Protein AF-A0A3D9DRL3-F1 (afdb_monomer)

Secondary structure (DSSP, 8-state):
----------------HHHHHHHHHHHHHHT--HHHHHHHHHHHHTT---------S--HHHHHHHHHHHHHHHHHHHHHHHHHHHHTTSS-HHHHHHHHHHHHHHHHHHHHHTT-

InterPro domains:
  IPR053842 Mobilization protein NikA-like [PF21983] (6-81)

Organism: NCBI:txid1122140

Mean predicted aligned error: 15.74 Å

Radius of gyration: 31.23 Å; Cα contacts (8 Å, |Δi|>4): 23; chains: 1; bounding box: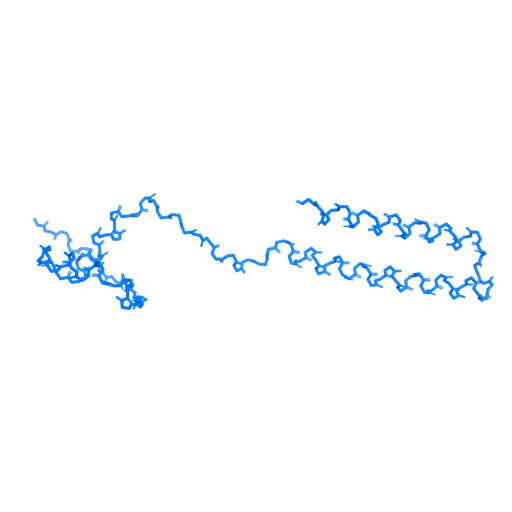 75×31×73 Å

pLDDT: mean 77.62, std 12.99, range [34.47, 92.81]

Foldseek 3Di:
DDPCDDPPDDDDDDDDPVRCVVVVVVCVVVVDDPVVSVVVVCVVCVVPDPPPPPCPPCPVVNVVVVVLVVVVVVLVVVLVVLVVCCVVVVDPPVVNVVSVVVSVVVVVVVVVVVPD

Sequence (116 aa):
MADETNKDEVITFRLSQSDYAPYGKAISDSGTNKSAFFRDVFLQLSPTVEIKQTSQAPTANKQMLFYANKASNNLNQIARQLNYAAKSGVMSRSMLNRAVIALESIEREFRKKSRK

Structure (mmCIF, N/CA/C/O backbone):
data_AF-A0A3D9DRL3-F1
#
_entry.id   AF-A0A3D9DRL3-F1
#
loop_
_atom_site.group_PDB
_atom_site.id
_atom_site.type_symbol
_atom_site.label_atom_id
_atom_site.label_alt_id
_atom_site.label_comp_id
_atom_site.label_asym_id
_atom_site.label_entity_id
_atom_site.label_seq_id
_atom_site.pdbx_PDB_ins_code
_atom_site.Cartn_x
_atom_site.Cartn_y
_atom_site.Cartn_z
_atom_site.occupancy
_atom_site.B_iso_or_equiv
_atom_site.auth_seq_id
_atom_s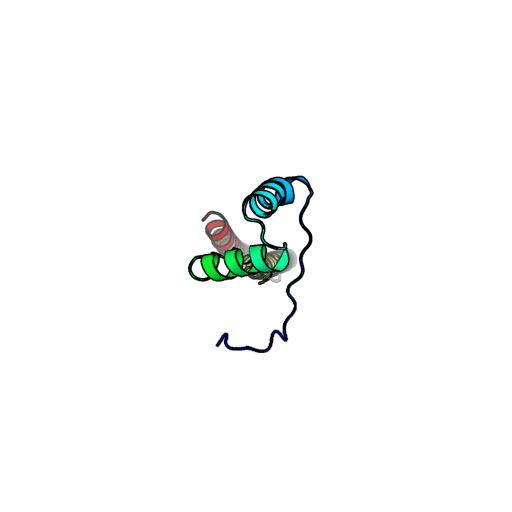ite.auth_comp_id
_atom_site.auth_asym_id
_atom_site.auth_atom_id
_atom_site.pdbx_PDB_model_num
ATOM 1 N N . MET A 1 1 ? -41.484 -9.430 25.661 1.00 34.47 1 MET A N 1
ATOM 2 C CA . MET A 1 1 ? -40.921 -10.742 25.291 1.00 34.47 1 MET A CA 1
ATOM 3 C C . MET A 1 1 ? -39.671 -10.444 24.491 1.00 34.47 1 MET A C 1
ATOM 5 O O . MET A 1 1 ? -39.784 -9.728 23.506 1.00 34.47 1 MET A O 1
ATOM 9 N N . ALA A 1 2 ? -38.497 -10.789 25.018 1.00 43.38 2 ALA A N 1
ATOM 10 C CA . ALA A 1 2 ? -37.230 -10.461 24.374 1.00 43.38 2 ALA A CA 1
ATOM 11 C C . ALA A 1 2 ? -36.961 -11.493 23.277 1.00 43.38 2 ALA A C 1
ATOM 13 O O . ALA A 1 2 ? -37.029 -12.689 23.534 1.00 43.38 2 ALA A O 1
ATOM 14 N N . ASP A 1 3 ? -36.731 -10.996 22.070 1.00 50.12 3 ASP A N 1
ATOM 15 C CA . ASP A 1 3 ? -36.474 -11.768 20.863 1.00 50.12 3 ASP A CA 1
ATOM 16 C C . ASP A 1 3 ? -35.174 -12.577 21.038 1.00 50.12 3 ASP A C 1
ATOM 18 O O . ASP A 1 3 ? -34.076 -12.007 21.087 1.00 50.12 3 ASP A O 1
ATOM 22 N N . GLU A 1 4 ? -35.292 -13.897 21.222 1.00 59.66 4 GLU A N 1
ATOM 23 C CA . GLU A 1 4 ? -34.159 -14.827 21.324 1.00 59.66 4 GLU A CA 1
ATOM 24 C C . GLU A 1 4 ? -33.539 -15.032 19.939 1.00 59.66 4 GLU A C 1
ATOM 26 O O . GLU A 1 4 ? -33.644 -16.076 19.301 1.00 59.66 4 GLU A O 1
ATOM 31 N N . THR A 1 5 ? -32.880 -13.988 19.451 1.00 71.81 5 THR A N 1
ATOM 32 C CA . THR A 1 5 ? -32.020 -14.079 18.275 1.00 71.81 5 THR A CA 1
ATOM 33 C C . THR A 1 5 ? -30.814 -14.954 18.609 1.00 71.81 5 THR A C 1
ATOM 35 O O . THR A 1 5 ? -30.077 -14.692 19.568 1.00 71.81 5 THR A O 1
ATOM 38 N N . ASN A 1 6 ? -30.624 -16.011 17.819 1.00 77.12 6 ASN A N 1
ATOM 39 C CA . ASN A 1 6 ? -29.530 -16.960 17.998 1.00 77.12 6 ASN A CA 1
ATOM 40 C C . ASN A 1 6 ? -28.171 -16.247 17.867 1.00 77.12 6 ASN A C 1
ATOM 42 O O . ASN A 1 6 ? -27.970 -15.411 16.983 1.00 77.12 6 ASN A O 1
ATOM 46 N N . LYS A 1 7 ? -27.249 -16.518 18.798 1.00 76.88 7 LYS A N 1
ATOM 47 C CA . LYS A 1 7 ? -25.931 -15.861 18.897 1.00 76.88 7 LYS A CA 1
ATOM 48 C C . LYS A 1 7 ? -24.843 -16.830 18.432 1.00 76.88 7 LYS A C 1
ATOM 50 O O . LYS A 1 7 ? -24.081 -17.328 19.256 1.00 76.88 7 LYS A O 1
ATOM 55 N N . ASP A 1 8 ? -24.799 -17.087 17.129 1.00 81.12 8 ASP A N 1
ATOM 56 C CA . ASP A 1 8 ? -24.004 -18.187 16.559 1.00 81.12 8 ASP A CA 1
ATOM 57 C C . ASP A 1 8 ? -22.516 -17.837 16.356 1.00 81.12 8 ASP A C 1
ATOM 59 O O . ASP A 1 8 ? -21.654 -18.712 16.407 1.00 81.12 8 ASP A O 1
ATOM 63 N N . GLU A 1 9 ? -22.194 -16.551 16.185 1.00 82.56 9 GLU A N 1
ATOM 64 C CA . GLU A 1 9 ? -20.837 -16.077 15.887 1.00 82.56 9 GLU A CA 1
ATOM 65 C C . GLU A 1 9 ? -20.123 -15.522 17.129 1.00 82.56 9 GLU A C 1
ATOM 67 O O . GLU A 1 9 ? -20.630 -14.634 17.826 1.00 82.56 9 GLU A O 1
ATOM 72 N N . VAL A 1 10 ? -18.903 -16.006 17.390 1.00 82.94 10 VAL A N 1
ATOM 73 C CA . VAL A 1 10 ? -18.091 -15.606 18.549 1.00 82.94 10 VAL A CA 1
ATOM 74 C C . VAL A 1 10 ? -16.953 -14.680 18.114 1.00 82.94 10 VAL A C 1
ATOM 76 O O . VAL A 1 10 ? -16.031 -15.088 17.412 1.00 82.94 10 VAL A O 1
ATOM 79 N N . ILE A 1 11 ? -16.966 -13.437 18.605 1.00 82.00 11 ILE A N 1
ATOM 80 C CA . ILE A 1 11 ? -15.885 -12.464 18.398 1.00 82.00 11 ILE A CA 1
ATOM 81 C C . ILE A 1 11 ? -14.976 -12.452 19.632 1.00 82.00 11 ILE A C 1
ATOM 83 O O . ILE A 1 11 ? -15.408 -12.086 20.725 1.00 82.00 11 ILE A O 1
ATOM 87 N N . THR A 1 12 ? -13.698 -12.805 19.465 1.00 84.56 12 THR A N 1
ATOM 88 C CA . THR A 1 12 ? -12.692 -12.730 20.539 1.00 84.56 12 THR A CA 1
ATOM 89 C C . THR A 1 12 ? -11.448 -11.983 20.094 1.00 84.56 12 THR A C 1
ATOM 91 O O . THR A 1 12 ? -10.875 -12.287 19.050 1.00 84.56 12 THR A O 1
ATOM 94 N N . PHE A 1 13 ? -10.965 -11.074 20.933 1.00 85.00 13 PHE A N 1
ATOM 95 C CA . PHE A 1 13 ? -9.663 -10.437 20.778 1.00 85.00 13 PHE A CA 1
ATOM 96 C C . PHE A 1 13 ? -9.036 -10.207 22.153 1.00 85.00 13 PHE A C 1
ATOM 98 O O . PHE A 1 13 ? -9.726 -10.172 23.174 1.00 85.00 13 PHE A O 1
ATOM 105 N N . ARG A 1 14 ? -7.708 -10.088 22.188 1.00 87.94 14 ARG A N 1
ATOM 106 C CA . ARG A 1 14 ? -6.965 -9.778 23.413 1.00 87.94 14 ARG A CA 1
ATOM 107 C C . ARG A 1 14 ? -6.661 -8.289 23.456 1.00 87.94 14 ARG A C 1
ATOM 109 O O . ARG A 1 14 ? -6.263 -7.716 22.447 1.00 87.94 14 ARG A O 1
ATOM 116 N N . LEU A 1 15 ? -6.811 -7.702 24.635 1.00 89.38 15 LEU A N 1
ATOM 117 C CA . LEU A 1 15 ? -6.377 -6.344 24.937 1.00 89.38 15 LEU A CA 1
ATOM 118 C C . LEU A 1 15 ? -5.157 -6.391 25.850 1.00 89.38 15 LEU A C 1
ATOM 120 O O . LEU A 1 15 ? -5.011 -7.311 26.660 1.00 89.38 15 LEU A O 1
ATOM 124 N N . SER A 1 16 ? -4.293 -5.387 25.728 1.00 92.81 16 SER A N 1
ATOM 125 C CA . SER A 1 16 ? -3.277 -5.137 26.744 1.00 92.81 16 SER A CA 1
ATOM 126 C C . SER A 1 16 ? -3.948 -4.695 28.053 1.00 92.81 16 SER A C 1
ATOM 128 O O . SER A 1 16 ? -5.102 -4.257 28.065 1.00 92.81 16 SER A O 1
ATOM 130 N N . GLN A 1 17 ? -3.234 -4.791 29.178 1.00 90.00 17 GLN A N 1
ATOM 131 C CA . GLN A 1 17 ? -3.775 -4.328 30.461 1.00 90.00 17 GLN A CA 1
ATOM 132 C C . GLN A 1 17 ? -4.104 -2.829 30.443 1.00 90.00 17 GLN A C 1
ATOM 134 O O . GLN A 1 17 ? -5.130 -2.432 30.994 1.00 90.00 17 GLN A O 1
ATOM 139 N N . SER A 1 18 ? -3.275 -2.011 29.783 1.00 90.81 18 SER A N 1
ATOM 140 C CA . SER A 1 18 ? -3.503 -0.568 29.656 1.00 90.81 18 SER A CA 1
ATOM 141 C C . SER A 1 18 ? -4.752 -0.258 28.838 1.00 90.81 18 SER A C 1
ATOM 143 O O . SER A 1 18 ? -5.540 0.590 29.246 1.00 90.81 18 SER A O 1
ATOM 145 N N . ASP A 1 19 ? -4.976 -0.982 27.739 1.00 88.94 19 ASP A N 1
ATOM 146 C CA . ASP A 1 19 ? -6.154 -0.770 26.889 1.00 88.94 19 ASP A CA 1
ATOM 147 C C . ASP A 1 19 ? -7.435 -1.270 27.565 1.00 88.94 19 ASP A C 1
ATOM 149 O O . ASP A 1 19 ? -8.515 -0.745 27.314 1.00 88.94 19 ASP A O 1
ATOM 153 N N . TYR A 1 20 ? -7.333 -2.278 28.440 1.00 90.94 20 TYR A N 1
ATOM 154 C CA . TYR A 1 20 ? -8.479 -2.823 29.168 1.00 90.94 20 TYR A CA 1
ATOM 155 C C . TYR A 1 20 ? -8.906 -1.975 30.379 1.00 90.94 20 TYR A C 1
ATOM 157 O O . TYR A 1 20 ? -10.083 -1.982 30.748 1.00 90.94 20 TYR A O 1
ATOM 165 N N . ALA A 1 21 ? -7.980 -1.248 31.014 1.00 90.38 21 ALA A N 1
ATOM 166 C CA . ALA A 1 21 ? -8.233 -0.533 32.269 1.00 90.38 21 ALA A CA 1
ATOM 167 C C . ALA A 1 21 ? -9.449 0.426 32.239 1.00 90.38 21 ALA A C 1
ATOM 169 O O . ALA A 1 21 ? -10.240 0.381 33.187 1.00 90.38 21 ALA A O 1
ATOM 170 N N . PRO A 1 22 ? -9.682 1.228 31.175 1.00 88.38 22 PRO A N 1
ATOM 171 C CA . PRO A 1 22 ? -10.859 2.097 31.095 1.00 88.38 22 PRO A CA 1
ATOM 172 C C . PRO A 1 22 ? -12.179 1.314 31.094 1.00 88.38 22 PRO A C 1
ATOM 174 O O . PRO A 1 22 ? -13.129 1.687 31.783 1.00 88.38 22 PRO A O 1
ATOM 177 N N . TYR A 1 23 ? -12.226 0.189 30.375 1.00 88.69 23 TYR A N 1
ATOM 178 C CA . TYR A 1 23 ? -13.418 -0.656 30.292 1.00 88.69 23 TYR A CA 1
ATOM 179 C C . TYR A 1 23 ? -13.681 -1.401 31.601 1.00 88.69 23 TYR A C 1
ATOM 181 O O . TYR A 1 23 ? -14.828 -1.543 32.003 1.00 88.69 23 TYR A O 1
ATOM 189 N N . GLY A 1 24 ? -12.634 -1.837 32.309 1.00 86.19 24 GLY A N 1
ATOM 190 C CA . GLY A 1 24 ? -12.776 -2.512 33.604 1.00 86.19 24 GLY A CA 1
ATOM 191 C C . GLY A 1 24 ? -13.521 -1.671 34.648 1.00 86.19 24 GLY A C 1
ATOM 192 O O . GLY A 1 24 ? -14.357 -2.202 35.386 1.00 86.19 24 GLY A O 1
ATOM 193 N N . LYS A 1 25 ? -13.267 -0.357 34.667 1.00 85.44 25 LYS A N 1
ATOM 194 C CA . LYS A 1 25 ? -13.988 0.586 35.530 1.00 85.44 25 LYS A CA 1
ATOM 195 C C . LYS A 1 25 ? -15.435 0.773 35.067 1.00 85.44 25 LYS A C 1
ATOM 197 O O . LYS A 1 25 ? -16.348 0.587 35.861 1.00 85.44 25 LYS A O 1
ATOM 202 N N . ALA A 1 26 ? -15.644 1.033 33.775 1.00 86.06 26 ALA A N 1
ATOM 203 C CA . ALA A 1 26 ? -16.979 1.231 33.208 1.00 86.06 26 ALA A CA 1
ATOM 204 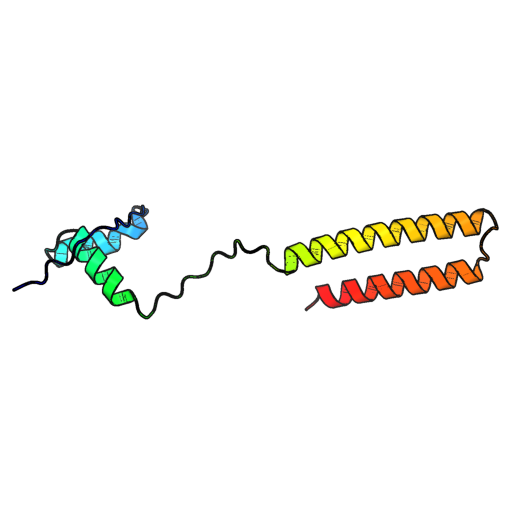C C . ALA A 1 26 ? -17.902 0.011 33.391 1.00 86.06 26 ALA A C 1
ATOM 206 O O . ALA A 1 26 ? -19.083 0.164 33.688 1.00 86.06 26 ALA A O 1
ATOM 207 N N . ILE A 1 27 ? -17.360 -1.205 33.274 1.00 89.75 27 ILE A N 1
ATOM 208 C CA . ILE A 1 27 ? -18.098 -2.451 33.521 1.00 89.75 27 ILE A CA 1
ATOM 209 C C . ILE A 1 27 ? -18.542 -2.521 34.985 1.00 89.75 27 ILE A C 1
ATOM 211 O O . ILE A 1 27 ? -19.719 -2.767 35.242 1.00 89.75 27 ILE A O 1
ATOM 215 N N . SER A 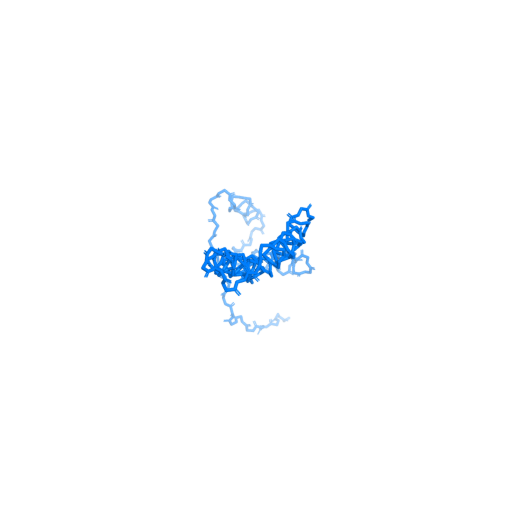1 28 ? -17.629 -2.250 35.925 1.00 86.44 28 SER A N 1
ATOM 216 C CA . SER A 1 28 ? -17.934 -2.228 37.363 1.00 86.44 28 SER A CA 1
ATOM 217 C C . SER A 1 28 ? -19.022 -1.206 37.702 1.00 86.44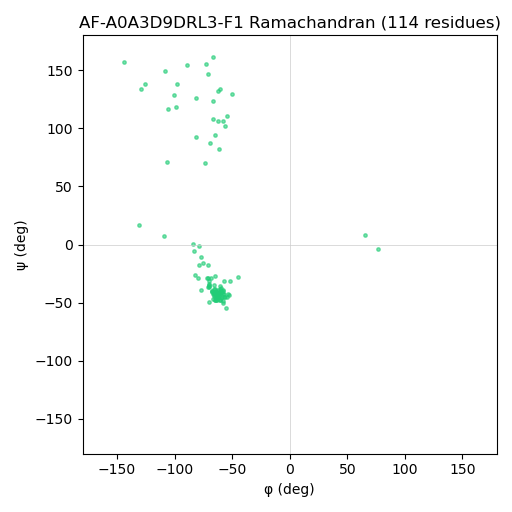 28 SER A C 1
ATOM 219 O O . SER A 1 28 ? -19.968 -1.541 38.407 1.00 86.44 28 SER A O 1
ATOM 221 N N . ASP A 1 29 ? -18.925 0.001 37.140 1.00 86.25 29 ASP A N 1
ATOM 222 C CA . ASP A 1 29 ? -19.874 1.094 37.380 1.00 86.25 29 ASP A CA 1
ATOM 223 C C . ASP A 1 29 ? -21.251 0.818 36.739 1.00 86.25 29 ASP A C 1
ATOM 225 O O . ASP A 1 29 ? -22.282 1.223 37.272 1.00 86.25 29 ASP A O 1
ATOM 229 N N . SER A 1 30 ? -21.288 0.100 35.610 1.00 83.44 30 SER A N 1
ATOM 230 C CA . SER A 1 30 ? -22.530 -0.242 34.895 1.00 83.44 30 SER A CA 1
ATOM 231 C C . SER A 1 30 ? -23.312 -1.413 35.502 1.00 83.44 30 SER A C 1
ATOM 233 O O . SER A 1 30 ? -24.471 -1.619 35.146 1.00 83.44 30 SER A O 1
ATOM 235 N N . GLY A 1 31 ? -22.681 -2.235 36.350 1.00 85.31 31 GLY A N 1
ATOM 236 C CA . GLY A 1 31 ? -23.284 -3.459 36.895 1.00 85.31 31 GLY A CA 1
ATOM 237 C C . GLY A 1 31 ? -23.579 -4.554 35.857 1.00 85.31 31 GLY A C 1
ATOM 238 O O . GLY A 1 31 ? -24.217 -5.556 36.181 1.00 85.31 31 GLY A O 1
ATOM 239 N N . THR A 1 32 ? -23.131 -4.391 34.610 1.00 86.25 32 THR A N 1
ATOM 240 C CA . THR A 1 32 ? -23.323 -5.377 33.539 1.00 86.25 32 THR A CA 1
ATOM 241 C C . THR A 1 32 ? -22.185 -6.395 33.510 1.00 86.25 32 THR A C 1
ATOM 243 O O . THR A 1 32 ? -21.061 -6.133 33.940 1.00 86.25 32 THR A O 1
ATOM 246 N N . ASN A 1 33 ? -22.453 -7.595 32.990 1.00 87.25 33 ASN A N 1
ATOM 247 C CA . ASN A 1 33 ? -21.372 -8.541 32.729 1.00 87.25 33 ASN A CA 1
ATOM 248 C C . ASN A 1 33 ? -20.545 -8.089 31.510 1.00 87.25 33 ASN A C 1
ATOM 250 O O . ASN A 1 33 ? -21.038 -7.387 30.626 1.00 87.25 33 ASN A O 1
ATOM 254 N N . LYS A 1 34 ? -19.281 -8.526 31.444 1.00 87.06 34 LYS A N 1
ATOM 255 C CA . LYS A 1 34 ? -18.331 -8.097 30.402 1.00 87.06 34 LYS A CA 1
ATOM 256 C C . LYS A 1 34 ? -18.878 -8.288 28.983 1.00 87.06 34 LYS A C 1
ATOM 258 O O . LYS A 1 34 ? -18.717 -7.412 28.142 1.00 87.06 34 LYS A O 1
ATOM 263 N N . SER A 1 35 ? -19.517 -9.427 28.716 1.00 85.50 35 SER A N 1
ATOM 264 C CA . SER A 1 35 ? -20.038 -9.764 27.388 1.00 85.50 35 SER A CA 1
ATOM 265 C C . SER A 1 35 ? -21.196 -8.861 26.967 1.00 85.50 35 SER A C 1
ATOM 267 O O . SER A 1 35 ? -21.248 -8.460 25.809 1.00 85.50 35 SER A O 1
ATOM 269 N N . ALA A 1 36 ? -22.101 -8.524 27.888 1.00 86.31 36 ALA A N 1
ATOM 270 C CA . ALA A 1 36 ? -23.189 -7.584 27.638 1.00 86.31 36 ALA A CA 1
ATOM 271 C C . ALA A 1 36 ? -22.639 -6.179 27.359 1.00 86.31 36 ALA A C 1
ATOM 273 O O . ALA A 1 36 ? -22.959 -5.597 26.328 1.00 86.31 36 ALA A O 1
ATOM 274 N N . PHE A 1 37 ? -21.713 -5.704 28.197 1.00 89.81 37 PHE A N 1
ATOM 275 C CA . PHE A 1 37 ? -21.076 -4.398 28.033 1.00 89.81 37 PHE A CA 1
ATOM 276 C C . PHE A 1 37 ? -20.418 -4.230 26.656 1.00 89.81 37 PHE A C 1
ATOM 278 O O . PHE A 1 37 ? -20.723 -3.292 25.923 1.00 89.81 37 PHE A O 1
ATOM 285 N N . PHE A 1 38 ? -19.523 -5.149 26.272 1.00 88.44 38 PHE A N 1
ATOM 286 C CA . PHE A 1 38 ? -18.816 -5.031 24.994 1.00 88.44 38 PHE A CA 1
ATOM 287 C C . PHE A 1 38 ? -19.737 -5.226 23.789 1.00 88.44 38 PHE A C 1
ATOM 289 O O . PHE A 1 38 ? -19.476 -4.635 22.744 1.00 88.44 38 PHE A O 1
ATOM 296 N N . ARG A 1 39 ? -20.818 -6.007 23.923 1.00 86.12 39 ARG A N 1
ATOM 297 C CA . ARG A 1 39 ? -21.840 -6.126 22.878 1.00 86.12 39 ARG A CA 1
ATOM 298 C C . ARG A 1 39 ? -22.536 -4.787 22.652 1.00 86.12 39 ARG A C 1
ATOM 300 O O . ARG A 1 39 ? -22.630 -4.363 21.505 1.00 86.12 39 ARG A O 1
ATOM 307 N N . ASP A 1 40 ? -22.966 -4.120 23.717 1.00 86.19 40 ASP A N 1
ATOM 308 C CA . ASP A 1 40 ? -23.660 -2.835 23.616 1.00 86.19 40 ASP A CA 1
ATOM 309 C C . ASP A 1 40 ? -22.742 -1.758 23.035 1.00 86.19 40 ASP A C 1
ATOM 311 O O . ASP A 1 40 ? -23.123 -1.069 22.091 1.00 86.19 40 ASP A O 1
ATOM 315 N N . VAL A 1 41 ? -21.494 -1.684 23.513 1.00 86.50 41 VAL A N 1
ATOM 316 C CA . VAL A 1 41 ? -20.471 -0.779 22.967 1.00 86.50 41 VAL A CA 1
ATOM 317 C C . VAL A 1 41 ? -20.245 -1.048 21.475 1.00 86.50 41 VAL A C 1
ATOM 319 O O . VAL A 1 41 ? -20.276 -0.124 20.666 1.00 86.50 41 VAL A O 1
ATOM 322 N N . PHE A 1 42 ? -20.055 -2.307 21.079 1.00 84.25 42 PHE A N 1
ATOM 323 C CA . PHE A 1 42 ? -19.779 -2.665 19.687 1.00 84.25 42 PHE A CA 1
ATOM 324 C C . PHE A 1 42 ? -20.963 -2.370 18.749 1.00 84.25 42 PHE A C 1
ATOM 326 O O . PHE A 1 42 ? -20.776 -1.837 17.652 1.00 84.25 42 PHE A O 1
ATOM 333 N N . LEU A 1 43 ? -22.192 -2.660 19.185 1.00 83.00 43 LEU A N 1
ATOM 334 C CA . LEU A 1 43 ? -23.403 -2.382 18.407 1.00 83.00 43 LEU A CA 1
ATOM 335 C C . LEU A 1 43 ? -23.695 -0.877 18.307 1.00 83.00 43 LEU A C 1
ATOM 337 O O . LEU A 1 43 ? -24.132 -0.419 17.254 1.00 83.00 43 LEU A O 1
ATOM 341 N N . GLN A 1 44 ? -23.395 -0.091 19.345 1.00 82.69 44 GLN A N 1
ATOM 342 C CA . GLN A 1 44 ? -23.530 1.372 19.311 1.00 82.69 44 GLN A CA 1
ATOM 343 C C . GLN A 1 44 ? -22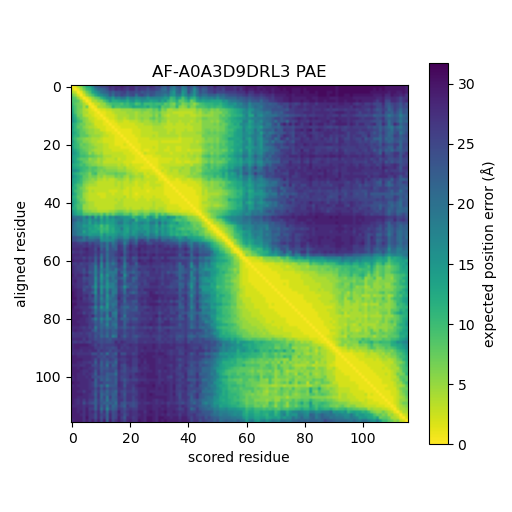.489 2.051 18.409 1.00 82.69 44 GLN A C 1
ATOM 345 O O . GLN A 1 44 ? -22.810 3.038 17.751 1.00 82.69 44 GLN A O 1
ATOM 350 N N . LEU A 1 45 ? -21.257 1.530 18.343 1.00 71.69 45 LEU A N 1
ATOM 351 C CA . LEU A 1 45 ? -20.197 2.074 17.480 1.00 71.69 45 LEU A CA 1
ATOM 352 C C . LEU A 1 45 ? -20.365 1.735 15.990 1.00 71.69 45 LEU A C 1
ATOM 354 O O . LEU A 1 45 ? -19.719 2.363 15.149 1.00 71.69 45 LEU A O 1
ATOM 358 N N . SER A 1 46 ? -21.214 0.758 15.657 1.00 59.72 46 SER A N 1
ATOM 359 C CA . SER A 1 46 ? -21.318 0.161 14.319 1.00 59.72 46 SER A CA 1
ATOM 360 C C . SER A 1 46 ? -21.488 1.130 13.129 1.00 59.72 46 SER A C 1
ATOM 362 O O . SER A 1 46 ? -20.954 0.800 12.071 1.00 59.72 46 SER A O 1
ATOM 364 N N . PRO A 1 47 ? -22.129 2.316 13.212 1.00 61.28 47 PRO A N 1
ATOM 365 C CA . PRO A 1 47 ? -22.197 3.203 12.047 1.00 61.28 47 PRO A CA 1
ATOM 366 C C . PRO A 1 47 ? -20.906 3.996 11.753 1.00 61.28 47 PRO A C 1
ATOM 368 O O . PRO A 1 47 ? -20.818 4.590 10.680 1.00 61.28 47 PRO A O 1
ATOM 371 N N . THR A 1 48 ? -19.902 4.013 12.643 1.00 58.22 48 THR A N 1
ATOM 372 C CA . THR A 1 48 ? -18.783 4.987 12.569 1.00 58.22 48 THR A CA 1
ATOM 373 C C . THR A 1 48 ? -17.392 4.353 12.680 1.00 58.22 48 THR A C 1
ATOM 375 O O . THR A 1 48 ? -16.407 5.040 12.956 1.00 58.22 48 THR A O 1
ATOM 378 N N . VAL A 1 49 ? -17.257 3.038 12.489 1.00 60.06 49 VAL A N 1
ATOM 379 C CA . VAL A 1 49 ? -15.933 2.401 12.539 1.00 60.06 49 VAL A CA 1
ATOM 380 C C . VAL A 1 49 ? -15.220 2.580 11.198 1.00 60.06 49 VAL A C 1
ATOM 382 O O . VAL A 1 49 ? -15.340 1.759 10.290 1.00 60.06 49 VAL A O 1
ATOM 385 N N . GLU A 1 50 ? -14.421 3.641 11.086 1.00 58.91 50 GLU A N 1
ATOM 386 C CA . GLU A 1 50 ? -13.395 3.741 10.046 1.00 58.91 50 GLU A CA 1
ATOM 387 C C . GLU A 1 50 ? -12.281 2.730 10.343 1.00 58.91 50 GLU A C 1
ATOM 389 O O . GLU A 1 50 ? -11.282 3.014 11.011 1.00 58.91 50 GLU A O 1
ATOM 394 N N . ILE A 1 51 ? -12.456 1.504 9.852 1.00 60.72 51 ILE A N 1
ATOM 395 C CA . ILE A 1 51 ? -11.383 0.517 9.852 1.00 60.72 51 ILE A CA 1
ATOM 396 C C . ILE A 1 51 ? -10.314 1.046 8.899 1.00 60.72 51 ILE A C 1
ATOM 398 O O . ILE A 1 51 ? -10.491 1.028 7.678 1.00 60.72 51 ILE A O 1
ATOM 402 N N . LYS A 1 52 ? -9.180 1.498 9.449 1.00 53.88 52 LYS A N 1
ATOM 403 C CA . LYS A 1 52 ? -7.956 1.668 8.663 1.00 53.88 52 LYS A CA 1
ATOM 404 C C . LYS A 1 52 ? -7.662 0.313 8.046 1.00 53.88 52 LYS A C 1
ATOM 406 O O . LYS A 1 52 ? -7.203 -0.585 8.747 1.00 53.88 52 LYS A O 1
ATOM 411 N N . GLN A 1 53 ? -7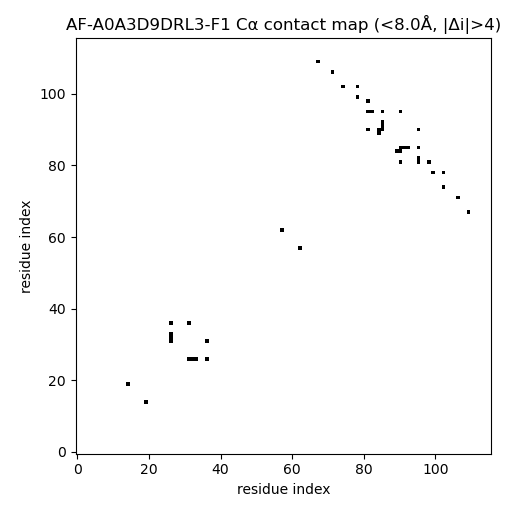.973 0.151 6.762 1.00 54.56 53 GLN A N 1
ATOM 412 C CA . GLN A 1 53 ? -7.589 -1.042 6.032 1.00 54.56 53 GLN A CA 1
ATOM 413 C C . GLN A 1 53 ? -6.082 -1.183 6.209 1.00 54.56 53 GLN A C 1
ATOM 415 O O . GLN A 1 53 ? -5.307 -0.356 5.728 1.00 54.56 53 GLN A O 1
ATOM 420 N N . THR A 1 54 ? -5.654 -2.192 6.962 1.00 50.78 54 THR A N 1
ATOM 421 C CA . THR A 1 54 ? -4.258 -2.596 6.999 1.00 50.78 54 THR A CA 1
ATOM 422 C C . THR A 1 54 ? -3.987 -3.100 5.595 1.00 50.78 54 THR A C 1
ATOM 424 O O . THR A 1 54 ? -4.363 -4.219 5.260 1.00 50.78 54 THR A O 1
ATOM 427 N N . SER A 1 55 ? -3.465 -2.228 4.733 1.00 50.59 55 SER A N 1
ATOM 428 C CA . SER A 1 55 ? -3.269 -2.475 3.308 1.00 50.59 55 SER A CA 1
ATOM 429 C C . SER A 1 55 ? -2.310 -3.651 3.098 1.00 50.59 55 SER A C 1
ATOM 431 O O . SER A 1 55 ? -1.116 -3.472 2.878 1.00 50.59 55 SER A O 1
ATOM 433 N N . GLN A 1 56 ? -2.836 -4.871 3.187 1.00 50.25 56 GLN A N 1
ATOM 434 C CA . GLN A 1 56 ? -2.207 -6.102 2.719 1.00 50.25 56 GLN A CA 1
ATOM 435 C C . GLN A 1 56 ? -2.468 -6.324 1.223 1.00 50.25 56 GLN A C 1
ATOM 437 O O . GLN A 1 56 ? -1.959 -7.281 0.647 1.00 50.25 56 GLN A O 1
ATOM 442 N N . ALA A 1 57 ? -3.190 -5.420 0.553 1.00 52.59 57 ALA A N 1
ATOM 443 C CA . ALA A 1 57 ? -3.091 -5.308 -0.892 1.00 52.59 57 ALA A CA 1
ATOM 444 C C . ALA A 1 57 ? -1.643 -4.906 -1.236 1.00 52.59 57 ALA A C 1
ATOM 446 O O . ALA A 1 57 ? -1.122 -3.967 -0.620 1.00 52.59 57 ALA A O 1
ATOM 447 N N . PRO A 1 58 ? -0.966 -5.569 -2.194 1.00 52.78 58 PRO A N 1
ATOM 448 C CA . PRO A 1 58 ? 0.277 -5.044 -2.725 1.00 52.78 58 PRO A CA 1
ATOM 449 C C . PRO A 1 58 ? -0.069 -3.667 -3.271 1.00 52.78 58 PRO A C 1
ATOM 451 O O . PRO A 1 58 ? -0.774 -3.553 -4.271 1.00 52.78 58 PRO A O 1
ATOM 454 N N . THR A 1 59 ? 0.352 -2.619 -2.561 1.00 61.50 59 THR A N 1
ATOM 455 C CA . THR A 1 59 ? 0.145 -1.247 -3.006 1.00 61.50 59 THR A CA 1
ATOM 456 C C . THR A 1 59 ? 0.636 -1.202 -4.444 1.00 61.50 59 THR A C 1
ATOM 458 O O . THR A 1 59 ? 1.725 -1.708 -4.724 1.00 61.50 59 THR A O 1
ATOM 461 N N . ALA A 1 60 ? -0.161 -0.677 -5.376 1.00 63.47 60 ALA A N 1
ATOM 462 C CA . ALA A 1 60 ? 0.224 -0.574 -6.787 1.00 63.47 60 ALA A CA 1
ATOM 463 C C . ALA A 1 60 ? 1.668 -0.041 -6.947 1.00 63.47 60 ALA A C 1
ATOM 465 O O . ALA A 1 60 ? 2.400 -0.449 -7.843 1.00 63.47 60 ALA A O 1
ATOM 466 N N . ASN A 1 61 ? 2.123 0.754 -5.975 1.00 71.12 61 ASN A N 1
ATOM 467 C CA . ASN A 1 61 ? 3.497 1.204 -5.770 1.00 71.12 61 ASN A CA 1
ATOM 468 C C . ASN A 1 61 ? 4.556 0.087 -5.679 1.00 71.12 61 ASN A C 1
ATOM 470 O O . ASN A 1 61 ? 5.594 0.214 -6.318 1.00 71.12 61 ASN A O 1
ATOM 474 N N . LYS A 1 62 ? 4.345 -1.011 -4.936 1.00 75.25 62 LYS A N 1
ATOM 475 C CA . LYS A 1 62 ? 5.302 -2.136 -4.865 1.00 75.25 62 LYS A CA 1
ATOM 476 C C . LYS A 1 62 ? 5.437 -2.855 -6.206 1.00 75.25 62 LYS A C 1
ATOM 478 O O . LYS A 1 62 ? 6.551 -3.168 -6.621 1.00 75.25 62 LYS A O 1
ATOM 483 N N . GLN A 1 63 ? 4.321 -3.091 -6.895 1.00 75.44 63 GLN A N 1
ATOM 484 C CA . GLN A 1 63 ? 4.342 -3.698 -8.229 1.00 75.44 63 GLN A CA 1
ATOM 485 C C . GLN A 1 63 ? 4.987 -2.758 -9.252 1.00 75.44 63 GLN A C 1
ATOM 487 O O . GLN A 1 63 ? 5.835 -3.182 -10.034 1.00 75.44 63 GLN A O 1
ATOM 492 N N . MET A 1 64 ? 4.666 -1.465 -9.202 1.00 79.69 64 MET A N 1
ATOM 493 C CA . MET A 1 64 ? 5.278 -0.458 -10.066 1.00 79.69 64 MET A CA 1
ATOM 494 C C . MET A 1 64 ? 6.788 -0.345 -9.826 1.00 79.69 64 MET A C 1
ATOM 496 O O . MET A 1 64 ? 7.553 -0.298 -10.786 1.00 79.69 64 MET A O 1
ATOM 500 N N . LEU A 1 65 ? 7.233 -0.386 -8.565 1.00 83.00 65 LEU A N 1
ATOM 501 C CA . LEU A 1 65 ? 8.652 -0.405 -8.208 1.00 83.00 65 LEU A CA 1
ATOM 502 C C . LEU A 1 65 ? 9.353 -1.660 -8.749 1.00 83.00 65 LEU A C 1
ATOM 504 O O . LEU A 1 65 ? 10.452 -1.571 -9.294 1.00 83.00 65 LEU A O 1
ATOM 508 N N . PHE A 1 66 ? 8.706 -2.825 -8.660 1.00 81.62 66 PHE A N 1
ATOM 509 C CA . PHE A 1 66 ? 9.226 -4.069 -9.228 1.00 81.62 66 PHE A CA 1
ATOM 510 C C . PHE A 1 66 ? 9.418 -3.979 -10.752 1.00 81.62 66 PHE A C 1
ATOM 512 O O . PHE A 1 66 ? 10.498 -4.303 -11.256 1.00 81.62 66 PHE A O 1
ATOM 519 N N . TYR A 1 67 ? 8.415 -3.487 -11.487 1.00 81.19 67 TYR A N 1
ATOM 520 C CA . TYR A 1 67 ? 8.519 -3.308 -12.938 1.00 81.19 67 TYR A CA 1
ATOM 521 C C . TYR A 1 67 ? 9.552 -2.245 -13.329 1.00 81.19 67 TYR A C 1
ATOM 523 O O . TYR A 1 67 ? 10.305 -2.457 -14.280 1.00 81.19 67 TYR A O 1
ATOM 531 N N . ALA A 1 68 ? 9.652 -1.147 -12.575 1.00 83.25 68 ALA A N 1
ATOM 532 C CA . ALA A 1 68 ? 10.671 -0.122 -12.796 1.00 83.25 68 ALA A CA 1
ATOM 533 C C . ALA A 1 68 ? 12.094 -0.690 -12.640 1.00 83.25 68 ALA A C 1
ATOM 535 O O . ALA A 1 68 ? 12.958 -0.439 -13.480 1.00 83.25 68 ALA A O 1
ATOM 536 N N . ASN A 1 69 ? 12.326 -1.532 -11.628 1.00 83.56 69 ASN A N 1
ATOM 537 C CA . ASN A 1 69 ? 13.615 -2.200 -11.429 1.00 83.56 69 ASN A CA 1
ATOM 538 C C . ASN A 1 69 ? 13.957 -3.161 -12.580 1.00 83.56 69 ASN A C 1
ATOM 540 O O . ASN A 1 69 ? 15.097 -3.191 -13.048 1.00 83.56 69 ASN A O 1
ATOM 544 N N . LYS A 1 70 ? 12.975 -3.925 -13.078 1.00 83.69 70 LYS A N 1
ATOM 545 C CA . LYS A 1 70 ? 13.153 -4.796 -14.255 1.00 83.69 70 LYS A CA 1
ATOM 546 C C . LYS A 1 70 ? 13.495 -3.990 -15.508 1.00 83.69 70 LYS A C 1
ATOM 548 O O . LYS A 1 70 ? 14.430 -4.352 -16.219 1.00 83.69 70 LYS A O 1
ATOM 553 N N . ALA A 1 71 ? 12.784 -2.888 -15.744 1.00 82.69 71 ALA A N 1
ATOM 554 C CA . ALA A 1 71 ? 13.049 -1.998 -16.868 1.00 82.69 71 ALA A CA 1
ATOM 555 C C . ALA A 1 71 ? 14.467 -1.408 -16.797 1.00 82.69 71 ALA A C 1
ATOM 557 O O . ALA A 1 71 ? 15.208 -1.502 -17.771 1.00 82.69 71 ALA A O 1
ATOM 558 N N . SER A 1 72 ? 14.881 -0.891 -15.634 1.00 81.31 72 SER A N 1
ATOM 559 C CA . SER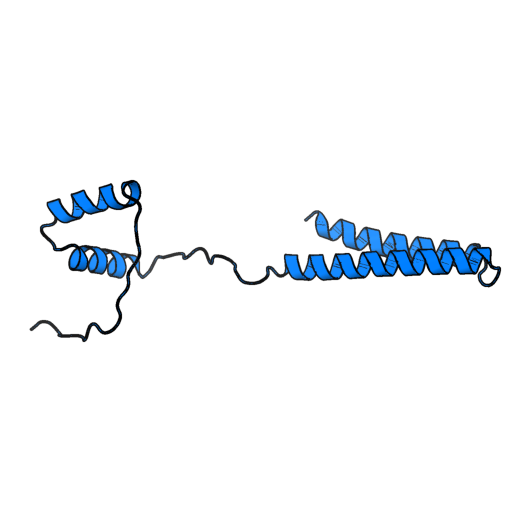 A 1 72 ? 16.224 -0.329 -15.420 1.00 81.31 72 SER A CA 1
ATOM 560 C C . SER A 1 72 ? 17.342 -1.335 -15.731 1.00 81.31 72 SER A C 1
ATOM 562 O O . SER A 1 72 ? 18.284 -1.033 -16.468 1.00 81.31 72 SER A O 1
ATOM 564 N N . ASN A 1 73 ? 17.204 -2.578 -15.262 1.00 84.31 73 ASN A N 1
ATOM 565 C CA . ASN A 1 73 ? 18.178 -3.632 -15.548 1.00 84.31 73 ASN A CA 1
ATOM 566 C C . ASN A 1 73 ? 18.272 -3.962 -17.044 1.00 84.31 73 ASN A C 1
ATOM 568 O O . ASN A 1 73 ? 19.378 -4.106 -17.567 1.00 84.31 73 ASN A O 1
ATOM 572 N N . ASN A 1 74 ? 17.138 -4.038 -17.742 1.00 82.88 74 ASN A N 1
ATOM 573 C CA . ASN A 1 74 ? 17.121 -4.292 -19.183 1.00 82.88 74 ASN A CA 1
ATOM 574 C C . ASN A 1 74 ? 17.773 -3.140 -19.966 1.00 82.88 74 ASN A C 1
ATOM 576 O O . ASN A 1 74 ? 18.557 -3.392 -20.879 1.00 82.88 74 ASN A O 1
ATOM 580 N N . LEU A 1 75 ? 17.521 -1.884 -19.579 1.00 84.81 75 LEU A N 1
ATOM 581 C CA . LEU A 1 75 ? 18.167 -0.714 -20.189 1.00 84.81 75 LEU A CA 1
ATOM 582 C C . LEU A 1 75 ? 19.693 -0.769 -20.023 1.00 84.81 75 LEU A C 1
ATOM 584 O O . LEU A 1 75 ? 20.424 -0.548 -20.989 1.00 84.81 75 LEU A O 1
ATOM 588 N N . ASN A 1 76 ? 20.184 -1.151 -18.840 1.00 86.31 76 ASN A N 1
ATOM 589 C CA . ASN A 1 76 ? 21.616 -1.345 -18.599 1.00 86.31 76 ASN A CA 1
ATOM 590 C C . ASN A 1 76 ? 22.223 -2.451 -19.476 1.00 86.31 76 ASN A C 1
ATOM 592 O O . ASN A 1 76 ? 23.347 -2.313 -19.965 1.00 86.31 76 ASN A O 1
ATOM 596 N N . GLN A 1 77 ? 21.500 -3.551 -19.692 1.00 87.31 77 GLN A N 1
ATOM 597 C CA . GLN A 1 77 ? 21.952 -4.627 -20.579 1.00 87.31 77 GLN A CA 1
ATOM 598 C C . GLN A 1 77 ? 22.030 -4.162 -22.037 1.00 87.31 77 GLN A C 1
ATOM 600 O O . GLN A 1 77 ? 23.047 -4.396 -22.692 1.00 87.31 77 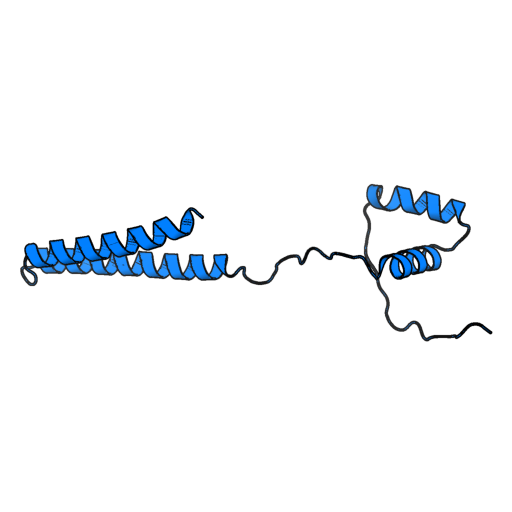GLN A O 1
ATOM 605 N N . ILE A 1 78 ? 21.016 -3.436 -22.515 1.00 85.50 78 ILE A N 1
ATOM 606 C CA . ILE A 1 78 ? 21.004 -2.841 -23.859 1.00 85.50 78 ILE A CA 1
ATOM 607 C C . ILE A 1 78 ? 22.180 -1.869 -24.018 1.00 85.50 78 ILE A C 1
ATOM 609 O O . ILE A 1 78 ? 22.926 -1.961 -24.990 1.00 85.50 78 ILE A O 1
ATOM 613 N N . ALA A 1 79 ? 22.424 -0.994 -23.037 1.00 85.25 79 ALA A N 1
ATOM 614 C CA . ALA A 1 79 ? 23.558 -0.069 -23.060 1.00 85.25 79 ALA A CA 1
ATOM 615 C C . ALA A 1 79 ? 24.907 -0.799 -23.180 1.00 85.25 79 ALA A C 1
ATOM 617 O O . ALA A 1 79 ? 25.783 -0.389 -23.946 1.00 85.25 79 ALA A O 1
ATOM 618 N N . ARG A 1 80 ? 25.087 -1.908 -22.450 1.00 89.25 80 ARG A N 1
ATOM 619 C CA . ARG A 1 80 ? 26.299 -2.740 -22.548 1.00 89.25 80 ARG A CA 1
ATOM 620 C C . ARG A 1 80 ? 26.455 -3.362 -23.936 1.00 89.25 80 ARG A C 1
ATOM 622 O O . ARG A 1 80 ? 27.554 -3.313 -24.485 1.00 89.25 80 ARG A O 1
ATOM 629 N N . GLN A 1 81 ? 25.379 -3.900 -24.510 1.00 87.19 81 GLN A N 1
ATOM 630 C CA . GLN A 1 81 ? 25.400 -4.490 -25.852 1.00 87.19 81 GLN A CA 1
ATOM 631 C C . GLN A 1 81 ? 25.724 -3.455 -26.932 1.00 87.19 81 GLN A C 1
ATOM 633 O O . GLN A 1 81 ? 26.570 -3.709 -27.786 1.00 87.19 81 GLN A O 1
ATOM 638 N N . LEU A 1 82 ? 25.123 -2.267 -26.861 1.00 86.12 82 LEU A N 1
ATOM 639 C CA . LEU A 1 82 ? 25.396 -1.172 -27.793 1.00 86.12 82 LEU A CA 1
ATOM 640 C C . LEU A 1 82 ? 26.860 -0.719 -27.723 1.00 86.12 82 LEU A C 1
ATOM 642 O O . LEU A 1 82 ? 27.513 -0.559 -28.753 1.00 86.12 82 LEU A O 1
ATOM 646 N N . ASN A 1 83 ? 27.403 -0.571 -26.512 1.00 86.06 83 ASN A N 1
ATOM 647 C CA . ASN A 1 83 ? 28.812 -0.231 -26.316 1.00 86.06 83 ASN A CA 1
ATOM 648 C C . ASN A 1 83 ? 29.751 -1.292 -26.902 1.00 86.06 83 ASN A C 1
ATOM 650 O O . ASN A 1 83 ? 30.766 -0.952 -27.512 1.00 86.06 83 ASN A O 1
ATOM 654 N N . TYR A 1 84 ? 29.422 -2.572 -26.730 1.00 89.75 84 TYR A N 1
ATOM 655 C CA . TYR A 1 84 ? 30.185 -3.665 -27.323 1.00 89.75 84 TYR A CA 1
ATOM 656 C C . TYR A 1 84 ? 30.112 -3.638 -28.857 1.00 89.75 84 TYR A C 1
ATOM 658 O O . TYR A 1 84 ? 31.152 -3.645 -29.513 1.00 89.75 84 TYR A O 1
ATOM 666 N N . ALA A 1 85 ? 28.910 -3.499 -29.425 1.00 85.00 85 ALA A N 1
ATOM 667 C CA . ALA A 1 85 ? 28.692 -3.413 -30.869 1.00 85.00 85 ALA A CA 1
ATOM 668 C C . ALA A 1 85 ? 29.489 -2.258 -31.501 1.00 85.00 85 ALA A C 1
ATOM 670 O O . ALA A 1 85 ? 30.144 -2.440 -32.528 1.00 85.00 85 ALA A O 1
ATOM 671 N N . ALA A 1 86 ? 29.519 -1.095 -30.847 1.00 85.00 86 ALA A N 1
ATOM 672 C CA . ALA A 1 86 ? 30.305 0.046 -31.302 1.00 85.00 86 ALA A CA 1
ATOM 673 C C . ALA A 1 86 ? 31.821 -0.193 -31.219 1.00 85.00 86 ALA A C 1
ATOM 675 O O . ALA A 1 86 ? 32.554 0.189 -32.129 1.00 85.00 86 ALA A O 1
ATOM 676 N N . LYS A 1 87 ? 32.308 -0.850 -30.156 1.00 87.12 87 LYS A N 1
ATOM 677 C CA . LYS A 1 87 ? 33.728 -1.228 -30.032 1.00 87.12 87 LYS A CA 1
ATOM 678 C C . LYS A 1 87 ? 34.152 -2.260 -31.077 1.00 87.12 87 LYS A C 1
ATOM 680 O O . LYS A 1 87 ? 35.278 -2.201 -31.551 1.00 87.12 87 LYS A O 1
ATOM 685 N N . SER A 1 88 ? 33.253 -3.170 -31.445 1.00 88.12 88 SER A N 1
ATOM 686 C CA . SER A 1 88 ? 33.486 -4.191 -32.475 1.00 88.12 88 SER A CA 1
ATOM 687 C C . SER A 1 88 ? 33.350 -3.678 -33.916 1.00 88.12 88 SER A C 1
ATOM 689 O O . SER A 1 88 ? 33.515 -4.450 -34.853 1.00 88.12 88 SER A O 1
ATOM 691 N N . GLY A 1 89 ? 33.017 -2.396 -34.115 1.00 84.19 89 GLY A N 1
ATOM 692 C CA . GLY A 1 89 ? 32.833 -1.796 -35.443 1.00 84.19 89 GLY A CA 1
ATOM 693 C C . GLY A 1 89 ? 31.513 -2.150 -36.139 1.00 84.19 89 GLY A C 1
ATOM 694 O O . GLY A 1 89 ? 31.219 -1.590 -37.190 1.00 84.19 89 GLY A O 1
ATOM 695 N N . VAL A 1 90 ? 30.684 -3.012 -35.539 1.00 85.38 90 VAL A N 1
ATOM 696 C CA . VAL A 1 90 ? 29.347 -3.394 -36.036 1.00 85.38 90 VAL A CA 1
ATOM 697 C C . VAL A 1 90 ? 28.374 -2.207 -36.025 1.00 85.38 90 VAL A C 1
ATOM 699 O O . VAL A 1 90 ? 27.445 -2.147 -36.826 1.00 85.38 90 VAL A O 1
ATOM 702 N N . MET A 1 91 ? 28.591 -1.240 -35.130 1.00 84.00 91 MET A N 1
ATOM 703 C CA . MET A 1 91 ? 27.786 -0.025 -35.012 1.00 84.00 91 MET A CA 1
ATOM 704 C C . MET A 1 91 ? 28.664 1.226 -35.091 1.00 84.00 91 MET A C 1
ATOM 706 O O . MET A 1 91 ? 29.717 1.306 -34.460 1.00 84.00 91 MET A O 1
ATOM 710 N N . SER A 1 92 ? 28.202 2.252 -35.809 1.00 82.94 92 SER A N 1
ATOM 711 C CA . SER A 1 92 ? 28.889 3.545 -35.838 1.00 82.94 92 SER A CA 1
ATOM 712 C C . SER A 1 92 ? 28.741 4.291 -34.505 1.00 82.94 92 SER A C 1
ATOM 714 O O . SER A 1 92 ? 27.697 4.246 -33.848 1.00 82.94 92 SER A O 1
ATOM 716 N N . ARG A 1 93 ? 29.764 5.060 -34.112 1.00 78.25 93 ARG A N 1
ATOM 717 C CA . ARG A 1 93 ? 29.714 5.889 -32.889 1.00 78.25 93 ARG A CA 1
ATOM 718 C C . ARG A 1 93 ? 28.546 6.885 -32.882 1.00 78.25 93 ARG A C 1
ATOM 720 O O . ARG A 1 93 ? 27.997 7.170 -31.824 1.00 78.25 93 ARG A O 1
ATOM 727 N N . SER A 1 94 ? 28.130 7.388 -34.047 1.00 78.75 94 SER A N 1
ATOM 728 C CA . SER A 1 94 ? 26.983 8.302 -34.159 1.00 78.75 94 SER A CA 1
ATOM 729 C C . SER A 1 94 ? 25.640 7.609 -33.902 1.00 78.75 94 SER A C 1
ATOM 731 O O . SER A 1 94 ? 24.695 8.241 -33.427 1.00 78.75 94 SER A O 1
ATOM 733 N N . MET A 1 95 ? 25.539 6.311 -34.197 1.00 79.25 95 MET A N 1
ATOM 734 C CA . MET A 1 95 ? 24.371 5.497 -33.872 1.00 79.25 95 MET A CA 1
ATOM 735 C C . MET A 1 95 ? 24.355 5.123 -32.384 1.00 79.25 95 MET A C 1
ATOM 737 O O . MET A 1 95 ? 23.304 5.230 -31.755 1.00 79.25 95 MET A O 1
ATOM 741 N N . LEU A 1 96 ? 25.518 4.818 -31.793 1.00 82.50 96 LEU A N 1
ATOM 742 C CA . LEU A 1 96 ? 25.656 4.615 -30.345 1.00 82.50 96 LEU A CA 1
ATOM 743 C C . LEU A 1 96 ? 25.207 5.850 -29.553 1.00 82.50 96 LEU A C 1
ATOM 745 O O . LEU A 1 96 ? 24.384 5.727 -28.651 1.00 82.50 96 LEU A O 1
ATOM 749 N N . ASN A 1 97 ? 25.697 7.041 -29.911 1.00 83.56 97 ASN A N 1
ATOM 750 C CA . ASN A 1 97 ? 25.341 8.277 -29.207 1.00 83.56 97 ASN A CA 1
ATOM 751 C C . ASN A 1 97 ? 23.828 8.537 -29.233 1.00 83.56 97 ASN A C 1
ATOM 753 O O . ASN A 1 97 ? 23.250 8.904 -28.214 1.00 83.56 97 ASN A O 1
ATOM 757 N N . ARG A 1 98 ? 23.163 8.287 -30.369 1.00 81.69 98 ARG A N 1
ATOM 758 C CA . ARG A 1 98 ? 21.698 8.404 -30.473 1.00 81.69 98 ARG A CA 1
ATOM 759 C C . ARG A 1 98 ? 20.970 7.403 -29.577 1.00 81.69 98 ARG A C 1
ATOM 761 O O . ARG A 1 98 ? 19.984 7.765 -28.941 1.00 81.69 98 ARG A O 1
ATOM 768 N N . ALA A 1 99 ? 21.466 6.172 -29.499 1.00 80.25 99 ALA A N 1
ATOM 769 C CA . ALA A 1 99 ? 20.879 5.148 -28.648 1.00 80.25 99 ALA A CA 1
ATOM 770 C C . ALA A 1 99 ? 21.050 5.469 -27.152 1.00 80.25 99 ALA A C 1
ATOM 772 O O . ALA A 1 99 ? 20.101 5.325 -26.388 1.00 80.25 99 ALA A O 1
ATOM 773 N N . VAL A 1 100 ? 22.212 5.980 -26.736 1.00 83.50 100 VAL A N 1
ATOM 774 C CA . VAL A 1 100 ? 22.450 6.414 -25.347 1.00 83.50 100 VAL A CA 1
ATOM 775 C C . VAL A 1 100 ? 21.531 7.577 -24.962 1.00 83.50 100 VAL A C 1
ATOM 777 O O . VAL A 1 100 ? 20.879 7.503 -23.925 1.00 83.50 100 VAL A O 1
ATOM 780 N N . ILE A 1 101 ? 21.374 8.587 -25.826 1.00 84.38 101 ILE A N 1
ATOM 781 C CA . ILE A 1 101 ? 20.448 9.712 -25.591 1.00 84.38 101 ILE A CA 1
ATOM 782 C C . ILE A 1 101 ? 19.001 9.219 -25.404 1.00 84.38 101 ILE A C 1
ATOM 784 O O . ILE A 1 101 ? 18.269 9.721 -24.547 1.00 84.38 101 ILE A O 1
ATOM 788 N N . ALA A 1 102 ? 18.575 8.220 -26.184 1.00 81.12 102 ALA A N 1
ATOM 789 C CA . ALA A 1 102 ? 17.249 7.624 -26.040 1.00 81.12 102 ALA A CA 1
ATOM 790 C C . ALA A 1 102 ? 17.086 6.893 -24.693 1.00 81.12 102 ALA A C 1
ATOM 792 O O . ALA A 1 102 ? 16.055 7.047 -24.036 1.00 81.12 102 ALA A O 1
ATOM 793 N N . LEU A 1 103 ? 18.110 6.156 -24.246 1.00 82.12 103 LEU A N 1
ATOM 794 C CA . LEU A 1 103 ? 18.111 5.468 -22.949 1.00 82.12 103 LEU A CA 1
ATOM 795 C C . LEU A 1 103 ? 18.071 6.457 -21.772 1.00 82.12 103 LEU A C 1
ATOM 797 O O . LEU A 1 103 ? 17.250 6.293 -20.870 1.00 82.12 103 LEU A O 1
ATOM 801 N N . GLU A 1 104 ? 18.877 7.520 -21.815 1.00 81.56 104 GLU A N 1
ATOM 802 C CA . GLU A 1 104 ? 18.863 8.592 -20.807 1.00 81.56 104 GLU A CA 1
ATOM 803 C C . GLU A 1 104 ? 17.499 9.295 -20.737 1.00 81.56 104 GLU A C 1
ATOM 805 O O . GLU A 1 104 ? 17.030 9.682 -19.663 1.00 81.56 104 GLU A O 1
ATOM 810 N N . SER A 1 105 ? 16.820 9.451 -21.880 1.00 80.88 105 SER A N 1
ATOM 811 C CA . SER A 1 105 ? 15.472 10.019 -21.906 1.00 80.88 105 SER A CA 1
ATOM 812 C C . SER A 1 105 ? 14.461 9.139 -21.178 1.00 80.88 105 SER A C 1
ATOM 814 O O . SER A 1 105 ? 13.623 9.660 -20.443 1.00 80.88 105 SER A O 1
ATOM 816 N N . ILE A 1 106 ? 14.550 7.820 -21.347 1.00 79.81 106 ILE A N 1
ATOM 817 C CA . ILE A 1 106 ? 13.676 6.863 -20.661 1.00 79.81 106 ILE A CA 1
ATOM 818 C C . ILE A 1 106 ? 13.950 6.888 -19.151 1.00 79.81 106 ILE A C 1
ATOM 820 O O . ILE A 1 106 ? 13.011 7.010 -18.363 1.00 79.81 106 ILE A O 1
ATOM 824 N N . GLU A 1 107 ? 15.220 6.854 -18.735 1.00 78.38 107 GLU A N 1
ATOM 825 C CA . GLU A 1 107 ? 15.616 6.941 -17.321 1.00 78.38 107 GLU A CA 1
ATOM 826 C C . GLU A 1 107 ? 15.060 8.209 -16.650 1.00 78.38 107 GLU A C 1
ATOM 828 O O . GLU A 1 107 ? 14.484 8.165 -15.556 1.00 78.38 107 GLU A O 1
ATOM 833 N N . ARG A 1 108 ? 15.173 9.352 -17.333 1.00 80.31 108 ARG A N 1
ATOM 834 C CA . ARG A 1 108 ? 14.682 10.641 -16.839 1.00 80.31 108 ARG A CA 1
ATOM 835 C C . ARG A 1 108 ? 13.175 10.635 -16.579 1.00 80.31 108 ARG A C 1
ATOM 837 O O . ARG A 1 108 ? 12.743 11.197 -15.569 1.00 80.31 108 ARG A O 1
ATOM 844 N N . GLU A 1 109 ? 12.380 10.009 -17.443 1.00 77.38 109 GLU A N 1
ATOM 845 C CA . GLU A 1 109 ? 10.926 9.914 -17.260 1.00 77.38 109 GLU A CA 1
ATOM 846 C C . GLU A 1 109 ? 10.544 8.993 -16.090 1.00 77.38 109 GLU A C 1
ATOM 848 O O . GLU A 1 109 ? 9.651 9.336 -15.307 1.00 77.38 109 GLU A O 1
ATOM 853 N N . PHE A 1 110 ? 11.280 7.897 -15.872 1.00 71.94 110 PHE A N 1
ATOM 854 C CA . PHE A 1 110 ? 11.123 7.080 -14.662 1.00 71.94 110 PHE A CA 1
ATOM 855 C C . PHE A 1 110 ? 11.439 7.876 -13.386 1.00 71.94 110 PHE A C 1
ATOM 857 O O . PHE A 1 110 ? 10.697 7.801 -12.404 1.00 71.94 110 PHE A O 1
ATOM 864 N N . ARG A 1 111 ? 12.493 8.704 -13.398 1.00 70.06 111 ARG A N 1
ATOM 865 C CA . ARG A 1 111 ? 12.916 9.486 -12.224 1.00 70.06 111 ARG A CA 1
ATOM 866 C C . ARG A 1 111 ? 11.952 10.621 -11.865 1.00 70.06 111 ARG A C 1
ATOM 868 O O . ARG A 1 111 ? 11.778 10.919 -10.684 1.00 70.06 111 ARG A O 1
ATOM 875 N N . LYS A 1 112 ? 11.309 11.254 -12.855 1.00 69.88 112 LYS A N 1
ATOM 876 C CA . LYS A 1 112 ? 10.310 12.321 -12.633 1.00 69.88 112 LYS A CA 1
ATOM 877 C C . LYS A 1 112 ? 9.063 11.817 -11.903 1.00 69.88 112 LYS A C 1
ATOM 879 O O . LYS A 1 112 ? 8.550 12.522 -11.039 1.00 69.88 112 LYS A O 1
ATOM 884 N N . LYS A 1 113 ? 8.597 10.602 -12.213 1.00 57.72 113 LYS A N 1
ATOM 885 C CA . LYS A 1 113 ? 7.422 9.999 -11.559 1.00 57.72 113 LYS A CA 1
ATOM 886 C C . LYS A 1 113 ? 7.662 9.577 -10.105 1.00 57.72 113 LYS A C 1
ATOM 888 O O . LYS A 1 113 ? 6.695 9.425 -9.378 1.00 57.72 113 LYS A O 1
ATOM 893 N N . SER A 1 114 ? 8.916 9.435 -9.671 1.00 53.53 114 SER A N 1
ATOM 894 C CA . SER A 1 114 ? 9.271 9.060 -8.291 1.00 53.53 114 SER A CA 1
ATOM 895 C C . SER A 1 114 ? 9.288 10.235 -7.293 1.00 53.53 114 SER A C 1
ATOM 897 O O . SER A 1 114 ? 9.536 10.003 -6.113 1.00 53.53 114 SER A O 1
ATOM 899 N N . ARG A 1 115 ? 9.106 11.487 -7.745 1.00 49.25 115 ARG A N 1
ATOM 900 C CA . ARG A 1 115 ? 9.204 12.711 -6.914 1.00 49.25 115 ARG A CA 1
ATOM 901 C C . ARG A 1 115 ? 7.859 13.405 -6.637 1.00 49.25 115 ARG A C 1
ATOM 903 O O . ARG A 1 115 ? 7.865 14.517 -6.118 1.00 49.25 115 ARG A O 1
ATOM 910 N N . LYS A 1 116 ? 6.742 12.796 -7.026 1.00 40.62 116 LYS A N 1
ATOM 911 C CA . LYS A 1 116 ? 5.384 13.235 -6.678 1.00 40.62 116 LYS A CA 1
ATOM 912 C C . LYS A 1 116 ? 4.772 12.215 -5.735 1.00 40.62 116 LYS A C 1
ATOM 914 O O . LYS A 1 116 ? 4.002 12.653 -4.862 1.00 40.62 116 LYS A O 1
#

Solvent-accessible surface area (backbone atoms only — not comparable to full-atom values): 7269 Å² total; per-residue (Å²): 133,82,82,84,70,83,82,84,79,86,89,83,85,89,71,54,72,78,74,39,51,68,54,57,52,52,37,65,76,66,74,48,56,71,70,58,48,52,49,52,54,52,65,70,45,62,92,70,71,80,72,76,74,78,73,78,60,80,51,68,63,59,57,49,51,52,52,50,53,54,50,52,53,51,51,52,51,50,53,52,51,46,54,49,34,36,74,71,65,80,34,55,68,73,58,46,55,54,51,50,54,53,51,52,52,52,54,49,57,59,57,60,69,73,75,117